Protein AF-A0A0F9CCA4-F1 (afdb_monomer_lite)

Secondary structure (DSSP, 8-state):
----TTS-HHHHHHHHH-HHHHHHHHHHHTT---SSHHHHHHHHHHHHHHHHHHHHHHHHHHHHHHHHHHHT-

Sequence (73 aa):
MNTDPYANPFVLAHVKRCHLCQRHDRLVASGSQYRNEVELERFADHIRVVLARHKQDTEDAALRADYDRVQLR

Foldseek 3Di:
DDPPVPPDVLNVVCCVPPPLNVVVVVCVVVVHDDPDPVSVVVSVVVVVVSVVVSVVVVVVVVVVVVVVVVVVD

Structure (mmCIF, N/CA/C/O backbone):
data_AF-A0A0F9CCA4-F1
#
_entry.id   AF-A0A0F9CCA4-F1
#
loop_
_atom_site.group_PDB
_atom_site.id
_atom_site.type_symbol
_atom_site.label_atom_id
_atom_site.label_alt_id
_atom_site.label_comp_id
_atom_site.label_asym_id
_atom_site.label_entity_id
_atom_site.label_seq_id
_atom_site.pdbx_PDB_ins_code
_atom_site.Cartn_x
_atom_site.Cartn_y
_atom_site.Cartn_z
_atom_site.occupancy
_atom_site.B_iso_or_equiv
_atom_site.auth_seq_id
_atom_site.auth_comp_id
_atom_site.auth_asym_id
_atom_site.auth_atom_id
_atom_site.pdbx_PDB_model_num
ATOM 1 N N . MET A 1 1 ? -8.019 -18.424 -3.982 1.00 41.53 1 MET A N 1
ATOM 2 C CA . MET A 1 1 ? -6.932 -17.422 -3.945 1.00 41.53 1 MET A CA 1
ATOM 3 C C . MET A 1 1 ? -7.180 -16.476 -5.100 1.00 41.53 1 MET A C 1
ATOM 5 O O . MET A 1 1 ? -7.153 -16.932 -6.231 1.00 41.53 1 MET A O 1
ATOM 9 N N . ASN A 1 2 ? -7.560 -15.229 -4.822 1.00 41.94 2 ASN A N 1
ATOM 10 C CA . ASN A 1 2 ? -7.974 -14.285 -5.858 1.00 41.94 2 ASN A CA 1
ATOM 11 C C . ASN A 1 2 ? -6.720 -13.721 -6.548 1.00 41.94 2 ASN A C 1
ATOM 13 O O . ASN A 1 2 ? -6.093 -12.791 -6.048 1.00 41.94 2 ASN A O 1
ATOM 17 N N . THR A 1 3 ? -6.270 -14.375 -7.618 1.00 51.34 3 THR A N 1
ATOM 18 C CA . THR A 1 3 ? -5.211 -13.876 -8.502 1.00 51.34 3 THR A CA 1
ATOM 19 C C . THR A 1 3 ? -5.872 -13.044 -9.587 1.00 51.34 3 THR A C 1
ATOM 21 O O . THR A 1 3 ? -6.103 -13.535 -10.690 1.00 51.34 3 THR A O 1
ATOM 24 N N . ASP A 1 4 ? -6.240 -11.812 -9.240 1.00 55.25 4 ASP A N 1
ATOM 25 C CA . ASP A 1 4 ? -6.689 -10.834 -10.225 1.00 55.25 4 ASP A CA 1
ATOM 26 C C . ASP A 1 4 ? -5.527 -10.584 -11.215 1.00 55.25 4 ASP A C 1
ATOM 28 O O . ASP A 1 4 ? -4.445 -10.173 -10.781 1.00 55.25 4 ASP A O 1
ATOM 32 N N . PRO A 1 5 ? -5.694 -10.876 -12.517 1.00 50.00 5 PRO A N 1
ATOM 33 C CA . PRO A 1 5 ? -4.633 -10.742 -13.515 1.00 50.00 5 PRO A CA 1
ATOM 34 C C . PRO A 1 5 ? -4.221 -9.283 -13.784 1.00 50.00 5 PRO A C 1
ATOM 36 O O . PRO A 1 5 ? -3.210 -9.058 -14.445 1.00 50.00 5 PRO A O 1
ATOM 39 N N . TYR A 1 6 ? -4.958 -8.299 -13.259 1.00 55.44 6 TYR A N 1
ATOM 40 C CA . TYR A 1 6 ? -4.631 -6.872 -13.313 1.00 55.44 6 TYR A CA 1
ATOM 41 C C . TYR A 1 6 ? -3.927 -6.366 -12.048 1.00 55.44 6 TYR A C 1
ATOM 43 O O . TYR A 1 6 ? -3.543 -5.196 -11.975 1.00 55.44 6 TYR A O 1
ATOM 51 N N . ALA A 1 7 ? -3.728 -7.220 -11.040 1.00 65.31 7 ALA A N 1
ATOM 52 C CA . ALA A 1 7 ? -3.002 -6.833 -9.843 1.00 65.31 7 ALA A CA 1
ATOM 53 C C . ALA A 1 7 ? -1.506 -6.682 -10.154 1.00 65.31 7 ALA A C 1
ATOM 55 O O . ALA A 1 7 ? -0.813 -7.647 -10.483 1.00 65.31 7 ALA A O 1
ATOM 56 N N . ASN A 1 8 ? -0.998 -5.454 -10.018 1.00 76.38 8 ASN A N 1
ATOM 57 C CA . ASN A 1 8 ? 0.416 -5.152 -10.212 1.00 76.38 8 ASN A CA 1
ATOM 58 C C . ASN A 1 8 ? 1.278 -6.083 -9.319 1.00 76.38 8 ASN A C 1
ATOM 60 O O . ASN A 1 8 ? 1.066 -6.133 -8.100 1.00 76.38 8 ASN A O 1
ATOM 64 N N . PRO A 1 9 ? 2.250 -6.824 -9.889 1.00 80.31 9 PRO A N 1
ATOM 65 C CA . PRO A 1 9 ? 3.033 -7.811 -9.148 1.00 80.31 9 PRO A CA 1
ATOM 66 C C . PRO A 1 9 ? 3.807 -7.199 -7.972 1.00 80.31 9 PRO A C 1
ATOM 68 O O . PRO A 1 9 ? 3.961 -7.857 -6.940 1.00 80.31 9 PRO A O 1
ATOM 71 N N . 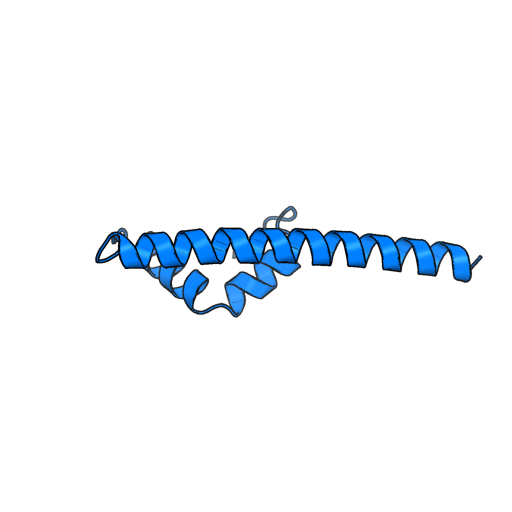PHE A 1 10 ? 4.231 -5.934 -8.079 1.00 82.19 10 PHE A N 1
ATOM 72 C CA . PHE A 1 10 ? 4.898 -5.209 -6.996 1.00 82.19 10 PHE A CA 1
ATOM 73 C C . PHE A 1 10 ? 3.957 -4.964 -5.809 1.00 82.19 10 PHE A C 1
ATOM 75 O O . PHE A 1 10 ? 4.352 -5.166 -4.660 1.00 82.19 10 PHE A O 1
ATOM 82 N N . VAL A 1 11 ? 2.688 -4.642 -6.081 1.00 83.94 11 VAL A N 1
ATOM 83 C CA . VAL A 1 11 ? 1.645 -4.460 -5.056 1.00 83.94 11 VAL A CA 1
ATOM 84 C C . VAL A 1 11 ? 1.375 -5.784 -4.341 1.00 83.94 11 VAL A C 1
ATOM 86 O O . VAL A 1 11 ? 1.386 -5.840 -3.111 1.00 83.94 11 VAL A O 1
ATOM 89 N N . LEU A 1 12 ? 1.193 -6.879 -5.088 1.00 83.94 12 LEU A N 1
ATOM 90 C CA . LEU A 1 12 ? 0.970 -8.203 -4.495 1.00 83.94 12 LEU A CA 1
ATOM 91 C C . LEU A 1 12 ? 2.151 -8.650 -3.624 1.00 83.94 12 LEU A C 1
ATOM 93 O O . LEU A 1 12 ? 1.952 -9.216 -2.545 1.00 83.94 12 LEU A O 1
ATOM 97 N N . ALA A 1 13 ? 3.381 -8.401 -4.077 1.00 87.25 13 ALA A N 1
ATOM 98 C CA . ALA A 1 13 ? 4.584 -8.709 -3.315 1.00 87.25 13 ALA A CA 1
ATOM 99 C C . ALA A 1 13 ? 4.674 -7.876 -2.026 1.00 87.25 13 ALA A C 1
ATOM 101 O O . ALA A 1 13 ? 5.006 -8.424 -0.970 1.00 87.25 13 ALA A O 1
ATOM 102 N N . HIS A 1 14 ? 4.334 -6.585 -2.092 1.00 90.62 14 HIS A N 1
ATOM 103 C CA . HIS A 1 14 ? 4.307 -5.699 -0.930 1.00 90.62 14 HIS A CA 1
ATOM 104 C C . HIS A 1 14 ? 3.277 -6.149 0.101 1.00 90.62 14 HIS A C 1
ATOM 106 O O . HIS A 1 14 ? 3.637 -6.379 1.254 1.00 90.62 14 HIS A O 1
ATOM 112 N N . VAL A 1 15 ? 2.020 -6.360 -0.301 1.00 89.06 15 VAL A N 1
ATOM 113 C CA . VAL A 1 15 ? 0.938 -6.771 0.614 1.00 89.06 15 VAL A CA 1
ATOM 114 C C . VAL A 1 15 ? 1.281 -8.081 1.329 1.00 89.06 15 VAL A C 1
ATOM 116 O O . VAL A 1 15 ? 1.054 -8.209 2.532 1.00 89.06 15 VAL A O 1
ATOM 119 N N . LYS A 1 16 ? 1.915 -9.033 0.630 1.00 88.88 16 LYS A N 1
ATOM 120 C CA . LYS A 1 16 ? 2.364 -10.303 1.224 1.00 88.88 16 LYS A CA 1
ATOM 121 C C . LYS A 1 16 ? 3.434 -10.138 2.304 1.00 88.88 16 LYS A C 1
ATOM 123 O O . LYS A 1 16 ? 3.510 -10.991 3.183 1.00 88.88 16 LYS A O 1
ATOM 128 N N . ARG A 1 17 ? 4.261 -9.092 2.252 1.00 91.75 17 ARG A N 1
ATOM 129 C CA . ARG A 1 17 ? 5.402 -8.890 3.169 1.00 91.75 17 ARG A CA 1
ATOM 130 C C . ARG A 1 17 ? 5.187 -7.767 4.182 1.00 91.75 17 ARG A C 1
ATOM 132 O O . ARG A 1 17 ? 5.864 -7.734 5.204 1.00 91.75 17 ARG A O 1
ATOM 139 N N . CYS A 1 18 ? 4.265 -6.848 3.922 1.00 94.75 18 CYS A N 1
ATOM 140 C CA . CYS A 1 18 ? 4.058 -5.680 4.757 1.00 94.75 18 CYS A CA 1
ATOM 141 C C . CYS A 1 18 ? 3.118 -5.976 5.929 1.00 94.75 18 CYS A C 1
ATOM 143 O O . CYS A 1 18 ? 1.921 -6.203 5.751 1.00 94.75 18 CYS A O 1
ATOM 145 N N . HIS A 1 19 ? 3.640 -5.880 7.151 1.00 94.38 19 HIS A N 1
ATOM 146 C CA . HIS A 1 19 ? 2.849 -6.078 8.366 1.00 94.38 19 HIS A CA 1
ATOM 147 C C . HIS A 1 19 ? 1.696 -5.075 8.527 1.00 94.38 19 HIS A C 1
ATOM 149 O O . HIS A 1 19 ? 0.665 -5.438 9.089 1.00 94.38 19 HIS A O 1
ATOM 155 N N . LEU A 1 20 ? 1.827 -3.841 8.022 1.00 94.25 20 LEU A N 1
ATOM 156 C CA . LEU A 1 20 ? 0.741 -2.852 8.064 1.00 94.25 20 LEU A CA 1
ATOM 157 C C . LEU A 1 20 ? -0.421 -3.262 7.154 1.00 94.25 20 LEU A C 1
ATOM 159 O O . LEU A 1 20 ? -1.566 -3.255 7.603 1.00 94.25 20 LEU A O 1
ATOM 163 N N . CYS A 1 21 ? -0.132 -3.691 5.922 1.00 94.25 21 CYS A N 1
ATOM 164 C CA . CYS A 1 21 ? -1.143 -4.212 5.000 1.00 94.25 21 CYS A CA 1
ATOM 165 C C . CYS A 1 21 ? -1.803 -5.483 5.545 1.00 94.25 21 CYS A C 1
ATOM 167 O O . CYS A 1 21 ? -3.023 -5.579 5.535 1.00 94.25 21 CYS A O 1
ATOM 169 N N . GLN A 1 22 ? -1.023 -6.420 6.091 1.00 94.12 22 GLN A N 1
ATOM 170 C CA . GLN A 1 22 ? -1.561 -7.640 6.705 1.00 94.12 22 GLN A CA 1
ATOM 171 C C . GLN A 1 22 ? -2.449 -7.341 7.921 1.00 94.12 22 GLN A C 1
ATOM 173 O O . GLN A 1 22 ? -3.476 -7.987 8.117 1.00 94.12 22 GLN A O 1
ATOM 178 N N . ARG A 1 23 ? -2.060 -6.375 8.765 1.00 94.12 23 ARG A N 1
ATOM 179 C CA . ARG A 1 23 ? -2.871 -5.949 9.912 1.00 94.12 23 ARG A CA 1
ATOM 180 C C . ARG A 1 23 ? -4.180 -5.317 9.445 1.00 94.12 23 ARG A C 1
ATOM 182 O O . ARG A 1 23 ? -5.216 -5.636 10.018 1.00 94.12 23 ARG A O 1
ATOM 189 N N . HIS A 1 24 ? -4.128 -4.450 8.435 1.00 93.44 24 HIS A N 1
ATOM 190 C CA . HIS A 1 24 ? -5.321 -3.854 7.839 1.00 93.44 24 HIS A CA 1
ATOM 191 C C . HIS A 1 24 ? -6.252 -4.920 7.256 1.00 93.44 24 HIS A C 1
ATOM 193 O O . HIS A 1 24 ? -7.431 -4.928 7.582 1.00 93.44 24 HIS A O 1
ATOM 199 N N . ASP A 1 25 ? -5.715 -5.862 6.480 1.00 92.25 25 ASP A N 1
ATOM 200 C CA . ASP A 1 25 ? -6.483 -6.950 5.869 1.00 92.25 25 ASP A CA 1
ATOM 201 C C . ASP A 1 25 ? -7.227 -7.786 6.922 1.00 92.25 25 ASP A C 1
ATOM 203 O O . ASP A 1 25 ? -8.432 -7.997 6.816 1.00 92.25 25 ASP A O 1
ATOM 207 N N . ARG A 1 26 ? -6.554 -8.155 8.022 1.00 93.94 26 ARG A N 1
ATOM 208 C CA . ARG A 1 26 ? -7.205 -8.840 9.154 1.00 93.94 26 ARG A CA 1
ATOM 209 C C . ARG A 1 26 ? -8.308 -8.006 9.797 1.00 93.94 26 ARG A C 1
ATOM 211 O O . ARG A 1 26 ? -9.328 -8.562 10.183 1.00 93.94 26 ARG A O 1
ATOM 218 N N . LEU A 1 27 ? -8.082 -6.703 9.939 1.00 94.62 27 LEU A N 1
ATOM 219 C CA . LEU A 1 27 ? -9.006 -5.769 10.580 1.00 94.62 27 LEU A CA 1
ATOM 220 C C . LEU A 1 27 ? -10.277 -5.586 9.732 1.00 94.62 27 LEU A C 1
ATOM 222 O O . LEU A 1 27 ? -11.379 -5.605 10.274 1.00 94.62 27 LEU A O 1
ATOM 226 N N . VAL A 1 28 ? -10.127 -5.504 8.406 1.00 92.06 28 VAL A N 1
ATOM 227 C CA . VAL A 1 28 ? -11.240 -5.498 7.445 1.00 92.06 28 VAL A CA 1
ATOM 228 C C . VAL A 1 28 ? -11.968 -6.842 7.448 1.00 92.06 28 VAL A C 1
ATOM 230 O O . VAL A 1 28 ? -13.192 -6.871 7.551 1.00 92.06 28 VAL A O 1
ATOM 233 N N . ALA A 1 29 ? -11.233 -7.957 7.400 1.00 93.44 29 ALA A N 1
ATOM 234 C CA . ALA A 1 29 ? -11.812 -9.300 7.411 1.00 93.44 29 ALA A CA 1
ATOM 235 C C . ALA A 1 29 ? -12.611 -9.593 8.692 1.00 93.44 29 ALA A C 1
AT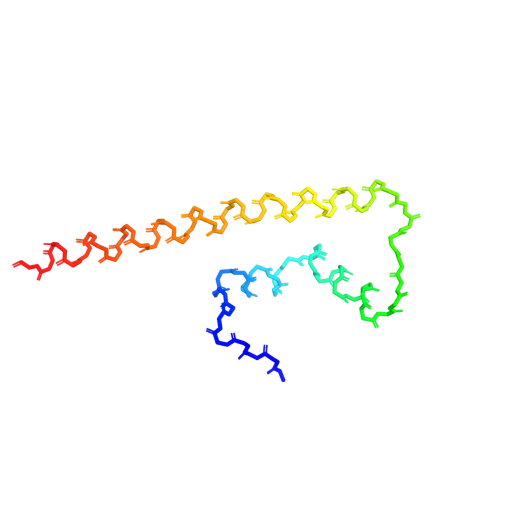OM 237 O O . ALA A 1 29 ? -13.611 -10.304 8.645 1.00 93.44 29 ALA A O 1
ATOM 238 N N . SER A 1 30 ? -12.200 -9.029 9.832 1.00 94.94 30 SER A N 1
ATOM 239 C CA . SER A 1 30 ? -12.920 -9.146 11.103 1.00 94.94 30 SER A CA 1
ATOM 240 C C . SER A 1 30 ? -14.041 -8.115 11.280 1.00 94.94 30 SER A C 1
ATOM 242 O O . SER A 1 30 ? -14.652 -8.077 12.348 1.00 94.94 30 SER A O 1
ATOM 244 N N . GLY A 1 31 ? -14.292 -7.243 10.293 1.00 94.38 31 GLY A N 1
ATOM 245 C CA . GLY A 1 31 ? -15.278 -6.158 10.385 1.00 94.38 31 GLY A CA 1
ATOM 246 C C . GLY A 1 31 ? -14.974 -5.146 11.495 1.00 94.38 31 GLY A C 1
ATOM 247 O O . GLY A 1 31 ? -15.871 -4.468 11.992 1.00 94.38 31 GLY A O 1
ATOM 248 N N . SER A 1 32 ? -13.721 -5.086 11.941 1.00 94.1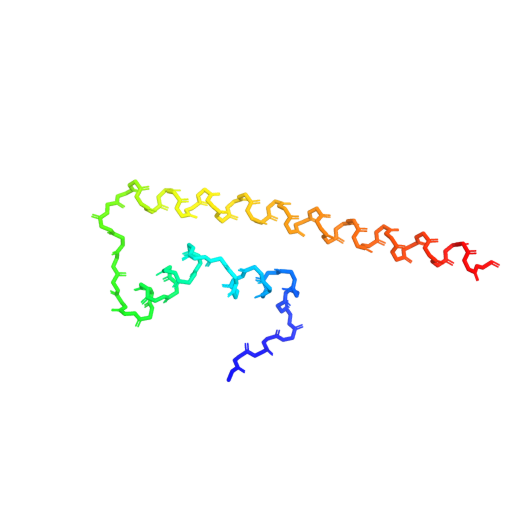9 32 SER A N 1
ATOM 249 C CA . SER A 1 32 ? -13.284 -4.216 13.028 1.00 94.19 32 SER A CA 1
ATOM 250 C C . SER A 1 32 ? -12.846 -2.859 12.486 1.00 94.19 32 SER A C 1
ATOM 252 O O . SER A 1 32 ? -12.623 -2.688 11.292 1.00 94.19 32 SER A O 1
ATOM 254 N N . GLN A 1 33 ? -12.717 -1.875 13.372 1.00 92.25 33 GLN A N 1
ATOM 255 C CA . GLN A 1 33 ? -12.198 -0.553 13.032 1.00 92.25 33 GLN A CA 1
ATOM 256 C C . GLN A 1 33 ? -10.848 -0.319 13.709 1.00 92.25 33 GLN A C 1
ATOM 258 O O . GLN A 1 33 ? -10.469 -1.011 14.660 1.00 92.25 33 GLN A O 1
ATOM 263 N N . TYR A 1 34 ? -10.101 0.655 13.194 1.00 93.44 34 TYR A N 1
ATOM 264 C CA . TYR A 1 34 ? -8.911 1.154 13.872 1.00 93.44 34 TYR A CA 1
ATOM 265 C C . TYR A 1 34 ? -9.278 1.684 15.256 1.00 93.44 34 TYR A C 1
ATOM 267 O O . TYR A 1 34 ? -10.374 2.198 15.463 1.00 93.44 34 TYR A O 1
ATOM 275 N N . ARG A 1 35 ? -8.355 1.560 16.216 1.00 91.12 35 ARG A N 1
ATOM 276 C CA . ARG A 1 35 ? -8.634 1.941 17.611 1.00 91.12 35 ARG A CA 1
ATOM 277 C C . ARG A 1 35 ? -8.827 3.443 17.780 1.00 91.12 35 ARG A C 1
ATOM 279 O O . ARG A 1 35 ? -9.487 3.874 18.717 1.00 91.12 35 ARG A O 1
ATOM 286 N N . ASN A 1 36 ? -8.181 4.223 16.925 1.00 94.38 36 ASN A N 1
ATOM 287 C CA . ASN A 1 36 ? -8.237 5.674 16.907 1.00 94.38 36 ASN A CA 1
ATOM 288 C C . ASN A 1 36 ? -7.838 6.197 15.521 1.00 94.38 36 ASN A C 1
ATOM 290 O O . ASN A 1 36 ? -7.314 5.458 14.681 1.00 94.38 36 ASN A O 1
ATOM 294 N N . GLU A 1 37 ? -8.073 7.489 15.317 1.00 93.69 37 GLU A N 1
ATOM 295 C CA . GLU A 1 37 ? -7.767 8.199 14.076 1.00 93.69 37 GLU A CA 1
ATOM 296 C C . GLU A 1 37 ? -6.268 8.184 13.748 1.00 93.69 37 GLU A C 1
ATOM 298 O O . GLU A 1 37 ? -5.897 7.961 12.603 1.00 93.69 37 GLU A O 1
ATOM 303 N N . VAL A 1 38 ? -5.394 8.264 14.756 1.00 95.25 38 VAL A N 1
ATOM 304 C CA . VAL A 1 38 ? -3.932 8.223 14.567 1.00 95.25 38 VAL A CA 1
ATOM 305 C C . VAL A 1 38 ? -3.466 6.917 13.910 1.00 95.25 38 VAL A C 1
ATOM 307 O O . VAL A 1 38 ? -2.580 6.926 13.055 1.00 95.25 38 VAL A O 1
ATOM 310 N N . GLU A 1 39 ? -4.029 5.763 14.286 1.00 93.19 39 GLU A N 1
ATOM 311 C CA . GLU A 1 39 ? -3.692 4.495 13.628 1.00 93.19 39 GLU A CA 1
ATOM 312 C C . GLU A 1 39 ? -4.194 4.439 12.178 1.00 93.19 39 GLU A C 1
ATOM 314 O O . GLU A 1 39 ? -3.498 3.893 11.316 1.00 93.19 39 GLU A O 1
ATOM 319 N N . LEU A 1 40 ? -5.370 5.013 11.908 1.00 92.12 40 LEU A N 1
ATOM 320 C CA . LEU A 1 40 ? -5.925 5.109 10.561 1.00 92.12 40 LEU A CA 1
ATOM 321 C C . LEU A 1 40 ? -5.075 6.034 9.679 1.00 92.12 40 LEU A C 1
ATOM 323 O O . LEU A 1 40 ? -4.731 5.658 8.561 1.00 92.12 40 LEU A O 1
ATOM 327 N N . GLU A 1 41 ? -4.676 7.199 10.188 1.00 95.44 41 GLU A N 1
ATOM 328 C CA . GLU A 1 41 ? -3.809 8.151 9.488 1.00 95.44 41 GLU A CA 1
ATOM 329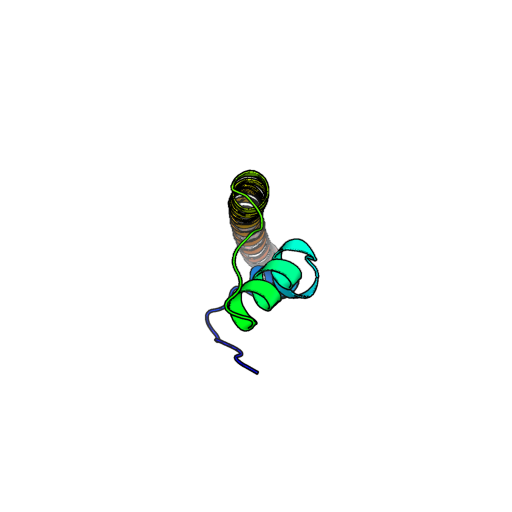 C C . GLU A 1 41 ? -2.452 7.542 9.149 1.00 95.44 41 GLU A C 1
ATOM 331 O O . GLU A 1 41 ? -1.986 7.668 8.017 1.00 95.44 41 GLU A O 1
ATOM 336 N N . ARG A 1 42 ? -1.840 6.812 10.091 1.00 95.00 42 ARG A N 1
ATOM 337 C CA . ARG A 1 42 ? -0.586 6.083 9.842 1.00 95.00 42 ARG A CA 1
ATOM 338 C C . ARG A 1 42 ? -0.730 5.068 8.716 1.00 95.00 42 ARG A C 1
ATOM 340 O O . ARG A 1 42 ? 0.183 4.910 7.909 1.00 95.00 42 ARG A O 1
ATOM 347 N N . PHE A 1 43 ? -1.859 4.364 8.659 1.00 94.38 43 PHE A N 1
ATOM 348 C CA . PHE A 1 43 ? -2.115 3.435 7.567 1.00 94.38 43 PHE A CA 1
ATOM 349 C C . PHE A 1 43 ? -2.374 4.164 6.242 1.00 94.38 43 PHE A C 1
ATOM 351 O O . PHE A 1 43 ? -1.849 3.756 5.208 1.00 94.38 43 PHE A O 1
ATOM 358 N N . ALA A 1 44 ? -3.122 5.266 6.261 1.00 94.44 44 A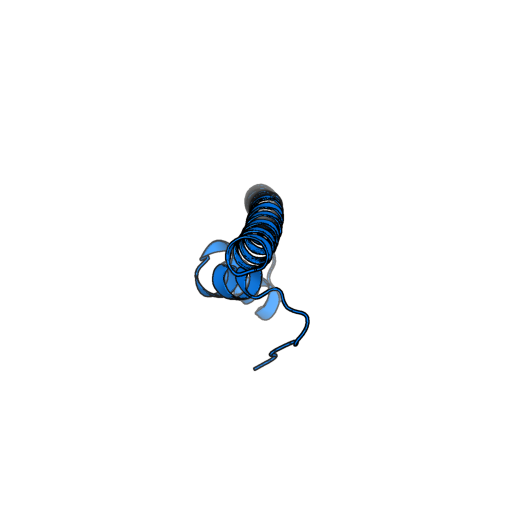LA A N 1
ATOM 359 C CA . ALA A 1 44 ? -3.366 6.076 5.074 1.00 94.44 44 ALA A CA 1
ATOM 360 C C . ALA A 1 44 ? -2.057 6.638 4.495 1.00 94.44 44 ALA A C 1
ATOM 362 O O . ALA A 1 44 ? -1.829 6.552 3.289 1.00 94.44 44 ALA A O 1
ATOM 363 N N . ASP A 1 45 ? -1.171 7.155 5.347 1.00 96.62 45 ASP A N 1
ATOM 364 C CA . ASP A 1 45 ? 0.148 7.643 4.944 1.00 96.62 45 ASP A CA 1
ATOM 365 C C . ASP A 1 45 ? 1.019 6.520 4.366 1.00 96.62 45 ASP A C 1
ATOM 367 O O . ASP A 1 45 ? 1.595 6.661 3.286 1.00 96.62 45 ASP A O 1
ATOM 371 N N . HIS A 1 46 ? 1.007 5.350 5.012 1.00 95.56 46 HIS A N 1
ATOM 372 C CA . HIS A 1 46 ? 1.670 4.158 4.495 1.00 95.56 46 HIS A CA 1
ATOM 373 C C . HIS A 1 46 ? 1.228 3.825 3.063 1.00 95.56 46 HIS A C 1
ATOM 375 O O . HIS A 1 46 ? 2.077 3.608 2.197 1.00 95.56 46 HIS A O 1
ATOM 381 N N . ILE A 1 47 ? -0.080 3.825 2.790 1.00 93.50 47 ILE A N 1
ATOM 382 C CA . ILE A 1 47 ? -0.604 3.539 1.451 1.00 93.50 47 ILE A CA 1
ATOM 383 C C . ILE A 1 47 ? -0.148 4.591 0.433 1.00 93.50 47 ILE A C 1
ATOM 385 O O . ILE A 1 47 ? 0.277 4.218 -0.660 1.00 93.50 47 ILE A O 1
ATOM 389 N N . ARG A 1 48 ? -0.156 5.886 0.779 1.00 93.25 48 ARG A N 1
ATOM 390 C CA . ARG A 1 48 ? 0.321 6.950 -0.127 1.00 93.25 48 ARG A CA 1
ATOM 391 C C . ARG A 1 48 ? 1.788 6.756 -0.512 1.00 93.25 48 ARG A C 1
ATOM 393 O O . ARG A 1 48 ? 2.124 6.825 -1.693 1.00 93.25 48 ARG A O 1
ATOM 400 N N . VAL A 1 49 ? 2.645 6.467 0.468 1.00 94.12 49 VAL A N 1
ATOM 401 C CA . VAL A 1 49 ? 4.081 6.239 0.240 1.00 94.12 49 VAL A CA 1
ATOM 402 C C . VAL A 1 49 ? 4.315 4.999 -0.623 1.00 94.12 49 VAL A C 1
ATOM 404 O O . VAL A 1 49 ? 5.125 5.029 -1.548 1.00 94.12 49 VAL A O 1
ATOM 407 N N . VAL A 1 50 ? 3.605 3.906 -0.343 1.00 91.81 50 VAL A N 1
ATOM 408 C CA . VAL A 1 50 ? 3.740 2.648 -1.090 1.00 91.81 50 VAL A CA 1
ATOM 409 C C . VAL A 1 50 ? 3.281 2.804 -2.536 1.00 91.81 50 VAL A C 1
ATOM 411 O O . VAL A 1 50 ? 3.968 2.342 -3.443 1.00 9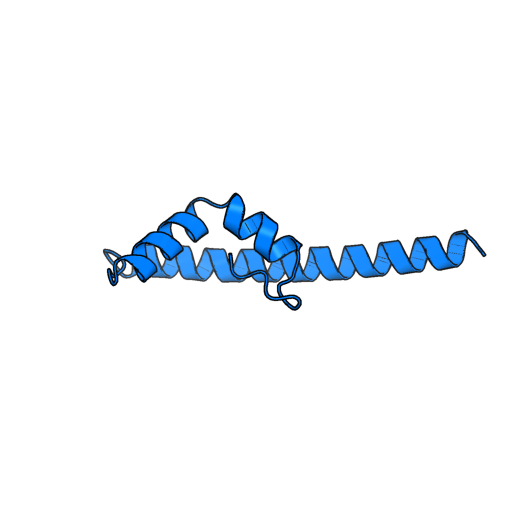1.81 50 VAL A O 1
ATOM 414 N N . LEU A 1 51 ? 2.169 3.502 -2.772 1.00 88.50 51 LEU A N 1
ATOM 415 C CA . LEU A 1 51 ? 1.690 3.785 -4.125 1.00 88.50 51 LEU A CA 1
ATOM 416 C C . LEU A 1 51 ? 2.698 4.613 -4.928 1.00 88.50 51 LEU A C 1
ATOM 418 O O . LEU A 1 51 ? 2.959 4.294 -6.087 1.00 88.50 51 LEU A O 1
ATOM 422 N N . ALA A 1 52 ? 3.301 5.634 -4.312 1.00 88.94 52 ALA A N 1
ATOM 423 C CA . ALA A 1 52 ? 4.335 6.435 -4.961 1.00 88.94 52 ALA A CA 1
ATOM 424 C C . ALA A 1 52 ? 5.554 5.582 -5.351 1.00 88.94 52 ALA A C 1
ATOM 426 O O . ALA A 1 52 ? 6.031 5.678 -6.481 1.00 88.94 52 ALA A O 1
ATOM 427 N N . ARG A 1 53 ? 6.005 4.692 -4.456 1.00 89.56 53 ARG A N 1
ATOM 428 C CA . ARG A 1 53 ? 7.112 3.763 -4.735 1.00 89.56 53 ARG A CA 1
ATOM 429 C C . ARG A 1 53 ? 6.780 2.794 -5.862 1.00 89.56 53 ARG A C 1
ATOM 431 O O . ARG A 1 53 ? 7.569 2.649 -6.781 1.00 89.56 53 ARG A O 1
ATOM 438 N N . HIS A 1 54 ? 5.595 2.190 -5.851 1.00 87.75 54 HIS A N 1
ATOM 439 C CA . HIS A 1 54 ? 5.201 1.260 -6.909 1.00 87.75 54 HIS A CA 1
ATOM 440 C C . HIS A 1 54 ? 5.074 1.918 -8.278 1.00 87.75 54 HIS A C 1
ATOM 442 O O . HIS A 1 54 ? 5.364 1.276 -9.288 1.00 87.75 54 HIS A O 1
ATOM 448 N N . LYS A 1 55 ? 4.665 3.190 -8.326 1.00 86.81 55 LYS A N 1
ATOM 449 C CA . LYS A 1 55 ? 4.696 3.967 -9.564 1.00 86.81 55 LYS A CA 1
ATOM 450 C C . LYS A 1 55 ? 6.129 4.075 -10.093 1.00 86.81 55 LYS A C 1
ATOM 452 O O . LYS A 1 55 ? 6.355 3.721 -11.244 1.00 86.81 55 LYS A O 1
ATOM 457 N N . GLN A 1 56 ? 7.078 4.462 -9.238 1.00 88.62 56 GLN A N 1
ATOM 458 C CA . GLN A 1 56 ? 8.497 4.545 -9.601 1.00 88.62 56 GLN A CA 1
ATOM 459 C C . GLN A 1 56 ? 9.067 3.185 -10.023 1.00 88.62 56 GLN A C 1
ATOM 461 O O . GLN A 1 56 ? 9.666 3.089 -11.084 1.00 88.62 56 GLN A O 1
ATOM 466 N N . ASP A 1 57 ? 8.808 2.114 -9.265 1.00 85.25 57 ASP A N 1
ATOM 467 C CA . ASP A 1 57 ? 9.270 0.757 -9.599 1.00 85.25 57 ASP A CA 1
ATOM 468 C C . ASP A 1 57 ? 8.757 0.301 -10.977 1.00 85.25 57 ASP A C 1
ATOM 470 O O . ASP A 1 57 ? 9.467 -0.364 -11.734 1.00 85.25 57 ASP A O 1
ATOM 474 N N . THR A 1 58 ? 7.513 0.666 -11.310 1.00 84.00 58 THR A N 1
ATOM 475 C CA . THR A 1 58 ? 6.884 0.334 -12.595 1.00 84.00 58 THR A CA 1
ATOM 476 C C . THR A 1 58 ? 7.492 1.148 -13.741 1.00 84.00 58 THR A C 1
ATOM 478 O O . THR A 1 58 ? 7.768 0.590 -14.802 1.00 84.00 58 THR A O 1
ATOM 481 N N . GLU A 1 59 ? 7.731 2.445 -13.533 1.00 88.56 59 GLU A N 1
ATOM 482 C CA . GLU A 1 59 ? 8.401 3.325 -14.500 1.00 88.56 59 GLU A CA 1
ATOM 483 C C . GLU A 1 59 ? 9.842 2.859 -14.763 1.00 88.56 59 GLU A C 1
ATOM 485 O O . GLU A 1 59 ? 10.235 2.677 -15.915 1.00 88.56 59 GLU A O 1
ATOM 490 N N . ASP A 1 60 ? 10.595 2.547 -13.708 1.00 86.88 60 ASP A N 1
ATOM 491 C CA . ASP A 1 60 ? 11.951 2.004 -13.789 1.00 86.88 60 ASP A CA 1
ATOM 492 C C . ASP A 1 60 ? 11.994 0.662 -14.534 1.00 86.88 60 ASP A C 1
ATOM 494 O O . ASP A 1 60 ? 12.903 0.409 -15.328 1.00 86.88 60 ASP A O 1
ATOM 498 N N . ALA A 1 61 ? 11.026 -0.226 -14.286 1.00 84.81 61 ALA A N 1
ATOM 499 C CA . ALA A 1 61 ? 10.928 -1.501 -14.992 1.00 84.81 61 ALA A CA 1
ATOM 500 C C . ALA A 1 61 ? 10.656 -1.304 -16.492 1.00 84.81 61 ALA A C 1
ATOM 502 O O . ALA A 1 61 ? 11.258 -1.995 -17.317 1.00 84.81 61 ALA A O 1
ATOM 503 N N . ALA A 1 62 ? 9.795 -0.346 -16.850 1.00 85.81 62 ALA A N 1
ATOM 504 C CA . ALA A 1 62 ? 9.521 -0.005 -18.243 1.00 85.81 62 ALA A CA 1
ATOM 505 C C . ALA A 1 62 ? 10.760 0.580 -18.941 1.00 85.81 62 ALA A C 1
ATOM 507 O O . ALA A 1 62 ? 11.081 0.165 -20.054 1.00 85.81 62 ALA A O 1
ATOM 508 N N . LEU A 1 63 ? 11.493 1.477 -18.270 1.00 89.00 63 LEU A N 1
ATOM 509 C CA . LEU A 1 63 ? 12.736 2.057 -18.789 1.00 89.00 63 LEU A CA 1
ATOM 510 C C . LEU A 1 63 ? 13.819 0.996 -19.023 1.00 89.00 63 LEU A C 1
ATOM 512 O O . LEU A 1 63 ? 14.478 1.017 -20.060 1.00 89.00 63 LEU A O 1
ATOM 516 N N . ARG A 1 64 ? 13.985 0.039 -18.098 1.00 87.94 64 ARG A N 1
ATOM 517 C CA . ARG A 1 64 ? 14.925 -1.084 -18.276 1.00 87.94 64 ARG A CA 1
ATOM 518 C C . ARG A 1 64 ? 14.554 -1.948 -19.481 1.00 87.94 64 ARG A C 1
ATOM 520 O O . ARG A 1 64 ? 15.417 -2.254 -20.295 1.00 87.94 64 ARG A O 1
ATOM 527 N N . ALA A 1 65 ? 13.273 -2.288 -19.626 1.00 87.00 65 ALA A N 1
ATOM 528 C CA . ALA A 1 65 ? 12.801 -3.094 -20.750 1.00 87.00 65 ALA A CA 1
ATOM 529 C C . ALA A 1 65 ? 13.012 -2.400 -22.109 1.00 87.00 65 ALA A C 1
ATOM 531 O O . ALA A 1 65 ? 13.304 -3.067 -23.104 1.00 87.00 65 ALA A O 1
ATOM 532 N N . ASP A 1 66 ? 12.864 -1.074 -22.161 1.00 89.88 66 ASP A N 1
ATOM 533 C CA . ASP A 1 66 ? 13.137 -0.291 -23.367 1.00 89.88 66 ASP A CA 1
ATOM 534 C C . ASP A 1 66 ? 14.641 -0.219 -23.674 1.00 89.88 66 ASP A C 1
ATOM 536 O O . ASP A 1 66 ? 15.052 -0.475 -24.806 1.00 89.88 66 ASP A O 1
ATOM 540 N N . TYR A 1 67 ? 15.478 0.018 -22.657 1.00 88.19 67 TYR A N 1
ATOM 541 C CA . TYR A 1 67 ? 16.936 0.009 -22.801 1.00 88.19 67 TYR A CA 1
ATOM 542 C C . TYR A 1 67 ? 17.456 -1.326 -23.352 1.00 88.19 67 TYR A C 1
ATOM 544 O O . TYR A 1 67 ? 18.198 -1.336 -24.336 1.00 88.19 67 TYR A O 1
ATOM 552 N N . ASP A 1 68 ? 17.014 -2.449 -22.779 1.00 88.88 68 ASP A N 1
ATOM 553 C CA . ASP A 1 68 ? 17.411 -3.788 -23.224 1.00 88.88 68 ASP A CA 1
ATOM 554 C C . ASP A 1 68 ? 16.999 -4.042 -24.683 1.00 88.88 68 ASP A C 1
ATOM 556 O O . ASP A 1 68 ? 17.765 -4.607 -25.464 1.00 88.88 68 ASP A O 1
ATOM 560 N N . ARG A 1 69 ? 15.813 -3.570 -25.092 1.00 84.81 69 ARG A N 1
ATOM 561 C CA . ARG A 1 69 ? 15.334 -3.682 -26.479 1.00 84.81 69 ARG A CA 1
ATOM 562 C C . ARG A 1 69 ? 16.200 -2.892 -27.461 1.00 84.81 69 ARG A C 1
ATOM 564 O O . ARG A 1 69 ? 16.383 -3.342 -28.590 1.00 84.81 69 ARG A O 1
ATOM 571 N N . VAL A 1 70 ? 16.682 -1.717 -27.062 1.00 83.38 70 VAL A N 1
ATOM 572 C CA . VAL A 1 70 ? 17.510 -0.849 -27.912 1.00 83.38 70 VAL A CA 1
ATOM 573 C C . VAL A 1 70 ? 18.956 -1.348 -27.990 1.00 83.38 70 VAL A C 1
ATOM 575 O O . VAL A 1 70 ? 19.552 -1.254 -29.054 1.00 83.38 70 VAL A O 1
ATOM 578 N N . GLN A 1 71 ? 19.518 -1.891 -26.905 1.00 74.44 71 GLN A N 1
ATOM 579 C CA . GLN A 1 71 ? 20.901 -2.398 -26.870 1.00 74.44 71 GLN A CA 1
ATOM 580 C C . GLN A 1 71 ? 21.083 -3.771 -27.535 1.00 74.44 71 GLN A C 1
ATOM 582 O O . GLN A 1 71 ? 22.176 -4.085 -27.996 1.00 74.44 71 GLN A O 1
ATOM 587 N N . LEU A 1 72 ? 20.037 -4.603 -27.577 1.00 60.91 72 LEU A N 1
ATOM 588 C CA . LEU A 1 72 ? 20.063 -5.926 -28.220 1.00 60.91 72 LEU A CA 1
ATOM 589 C C . LEU A 1 72 ? 19.726 -5.882 -29.725 1.00 60.91 72 LEU A C 1
ATOM 591 O O . LEU A 1 72 ? 19.496 -6.934 -30.328 1.00 60.91 72 LEU A O 1
ATOM 595 N N . ARG A 1 73 ? 19.671 -4.689 -30.325 1.00 52.06 73 ARG A N 1
ATOM 596 C CA . ARG A 1 73 ? 19.375 -4.459 -31.742 1.00 52.06 73 ARG A CA 1
ATOM 597 C C . ARG A 1 73 ? 20.585 -3.884 -32.467 1.00 52.06 73 ARG A C 1
ATOM 599 O O . ARG A 1 73 ? 20.772 -4.278 -33.638 1.00 52.06 73 ARG A O 1
#

pLDDT: mean 85.56, std 13.37, range [41.53, 96.62]

Organism: NCBI:txid412755

Radius of gyration: 16.57 Å; chains: 1; bounding box: 36×26×49 Å